Protein AF-A0A1G7YPT2-F1 (afdb_monomer_lite)

Foldseek 3Di:
DDDDDDDDDDDDDPVVVVVVVLVPPFDKKKWWKQFLVRDIDIAIASHCVCVVQDDAQDKDQLQVVLVSLLVRLVVSQVVVCVVPVDGDPRSVVRSVVSVVVSVVDDRRGMMHGHDMDD

pLDDT: mean 81.46, std 22.21, range [24.19, 98.56]

Sequence (118 aa):
MVALATIAAHGVGNTVVTSAIYRRRVPEVLFDVRWPDGSRQTFYSPSLIVEEHFHAGSVYPVAEFVDTSRTCMRIADQRVRQKYGFGCAQSVATMAGIEQAAARFAATDQVTLESFRR

Organism: Pseudonocardia oroxyli (NCBI:txid366584)

Structure (mmCIF, N/CA/C/O backbone):
data_AF-A0A1G7YPT2-F1
#
_entry.id   AF-A0A1G7YPT2-F1
#
loop_
_atom_site.group_PDB
_atom_site.id
_atom_site.type_symbol
_atom_site.label_atom_id
_atom_site.label_alt_id
_atom_site.label_comp_id
_atom_site.label_asym_id
_atom_site.label_entity_id
_atom_site.label_seq_id
_atom_site.pdbx_PDB_ins_code
_atom_site.Cartn_x
_atom_site.Cartn_y
_atom_site.Cartn_z
_atom_site.occupancy
_atom_site.B_iso_or_equiv
_atom_site.auth_seq_id
_atom_site.auth_comp_id
_atom_site.auth_asym_id
_atom_site.auth_atom_id
_atom_site.pdbx_PDB_model_num
ATOM 1 N N . MET A 1 1 ? 3.873 -32.577 -31.581 1.00 35.06 1 MET A N 1
ATOM 2 C CA . MET A 1 1 ? 2.840 -32.051 -30.665 1.00 35.06 1 MET A CA 1
ATOM 3 C C . MET A 1 1 ? 3.267 -32.355 -29.240 1.00 35.06 1 MET A C 1
ATOM 5 O O . MET A 1 1 ? 3.373 -33.518 -28.897 1.00 35.06 1 MET A O 1
ATOM 9 N N . VAL A 1 2 ? 3.563 -31.284 -28.496 1.00 29.31 2 VAL A N 1
ATOM 10 C CA . VAL A 1 2 ? 3.761 -31.173 -27.037 1.00 29.31 2 VAL A CA 1
ATOM 11 C C . VAL A 1 2 ? 4.793 -32.118 -26.401 1.00 29.31 2 VAL A C 1
ATOM 13 O O . VAL A 1 2 ? 4.461 -33.186 -25.901 1.00 29.31 2 VAL A O 1
ATOM 16 N N . ALA A 1 3 ? 6.049 -31.665 -26.345 1.00 24.19 3 ALA A N 1
ATOM 17 C CA . ALA A 1 3 ? 7.021 -32.183 -25.388 1.00 24.19 3 ALA A CA 1
ATOM 18 C C . ALA A 1 3 ? 6.919 -31.370 -24.088 1.00 24.19 3 ALA A C 1
ATOM 20 O O . ALA A 1 3 ? 7.221 -30.176 -24.064 1.00 24.19 3 ALA A O 1
ATOM 21 N N . LEU A 1 4 ? 6.472 -32.033 -23.022 1.00 29.36 4 LEU A N 1
ATOM 22 C CA . LEU A 1 4 ? 6.719 -31.633 -21.641 1.00 29.36 4 LEU A CA 1
ATOM 23 C C . LEU A 1 4 ? 8.233 -31.581 -21.402 1.00 29.36 4 LEU A C 1
ATOM 25 O O . LEU A 1 4 ? 8.920 -32.579 -21.610 1.00 29.36 4 LEU A O 1
ATOM 29 N N . ALA A 1 5 ? 8.735 -30.453 -20.906 1.00 27.72 5 ALA A N 1
ATOM 30 C CA . ALA A 1 5 ? 10.046 -30.376 -20.275 1.00 27.72 5 ALA A CA 1
ATOM 31 C C . ALA A 1 5 ? 9.867 -29.840 -18.852 1.00 27.72 5 ALA A C 1
ATOM 33 O O . ALA A 1 5 ? 9.822 -28.635 -18.610 1.00 27.72 5 ALA A O 1
ATOM 34 N N . THR A 1 6 ? 9.737 -30.774 -17.913 1.00 31.31 6 THR A N 1
ATOM 35 C CA . THR A 1 6 ? 10.004 -30.558 -16.493 1.00 31.31 6 THR A CA 1
ATOM 36 C C . THR A 1 6 ? 11.474 -30.174 -16.341 1.00 31.31 6 THR A C 1
ATOM 38 O O . THR A 1 6 ? 12.347 -30.989 -16.631 1.00 31.31 6 THR A O 1
ATOM 41 N N . ILE A 1 7 ? 11.759 -28.960 -15.867 1.00 36.78 7 ILE A N 1
ATOM 42 C CA . ILE A 1 7 ? 13.081 -28.605 -15.342 1.00 36.78 7 ILE A CA 1
ATOM 43 C C . ILE A 1 7 ? 12.926 -28.367 -13.845 1.00 36.78 7 ILE A C 1
ATOM 45 O O . ILE A 1 7 ? 12.252 -27.440 -13.398 1.00 36.78 7 ILE A O 1
ATOM 49 N N . ALA A 1 8 ? 13.530 -29.285 -13.097 1.00 29.89 8 ALA A N 1
ATOM 50 C CA . ALA A 1 8 ? 13.699 -29.239 -11.662 1.00 29.89 8 ALA A CA 1
ATOM 51 C C . ALA A 1 8 ? 14.564 -28.041 -11.242 1.00 29.89 8 ALA A C 1
ATOM 53 O O . ALA A 1 8 ? 15.460 -27.596 -11.960 1.00 29.89 8 ALA A O 1
ATOM 54 N N . ALA A 1 9 ? 14.269 -27.541 -10.047 1.00 44.44 9 ALA A N 1
ATOM 55 C CA . ALA A 1 9 ? 14.929 -26.424 -9.402 1.00 44.44 9 ALA A CA 1
ATOM 56 C C . ALA A 1 9 ? 16.448 -26.622 -9.255 1.00 44.44 9 ALA A C 1
ATOM 58 O O . ALA A 1 9 ? 16.896 -27.576 -8.624 1.00 44.44 9 ALA A O 1
ATOM 59 N N . HIS A 1 10 ? 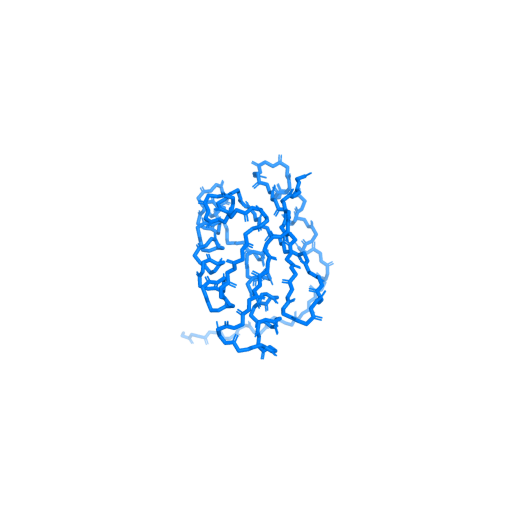17.223 -25.644 -9.729 1.00 34.75 10 HIS A N 1
ATOM 60 C CA . HIS A 1 10 ? 18.586 -25.394 -9.270 1.00 34.75 10 HIS A CA 1
ATOM 61 C C . HIS A 1 10 ? 18.840 -23.887 -9.137 1.00 34.75 10 HIS A C 1
ATOM 63 O O . HIS A 1 10 ? 18.739 -23.140 -10.104 1.00 34.75 10 HIS A O 1
ATOM 69 N N . GLY A 1 11 ? 19.240 -23.479 -7.929 1.00 35.31 11 GLY A N 1
ATOM 70 C CA . GLY A 1 11 ? 20.250 -22.437 -7.738 1.00 35.31 11 GLY A CA 1
ATOM 71 C C . GLY A 1 11 ? 19.766 -20.992 -7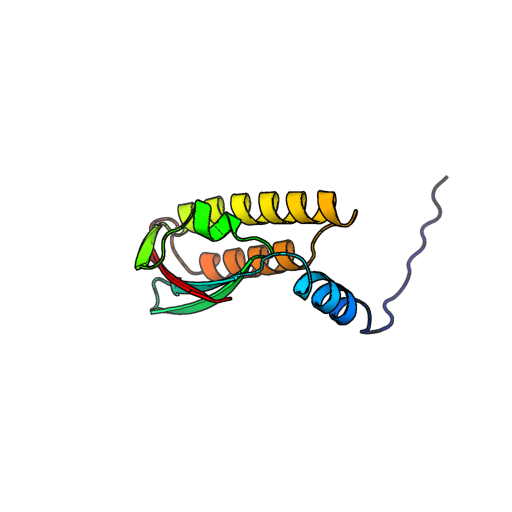.634 1.00 35.31 11 GLY A C 1
ATOM 72 O O . GLY A 1 11 ? 19.728 -20.250 -8.608 1.00 35.31 11 GLY A O 1
ATOM 73 N N . VAL A 1 12 ? 19.509 -20.577 -6.394 1.00 45.84 12 VAL A N 1
ATOM 74 C CA . VAL A 1 12 ? 19.743 -19.235 -5.831 1.00 45.84 12 VAL A CA 1
ATOM 75 C C . VAL A 1 12 ? 20.793 -18.438 -6.633 1.00 45.84 12 VAL A C 1
ATOM 77 O O . VAL A 1 12 ? 21.990 -18.658 -6.487 1.00 45.84 12 VAL A O 1
ATOM 80 N N . GLY A 1 13 ? 20.361 -17.516 -7.496 1.00 38.22 13 GLY A N 1
ATOM 81 C CA . GLY A 1 13 ? 21.289 -16.715 -8.310 1.00 38.22 13 GLY A CA 1
ATOM 82 C C . GLY A 1 13 ? 20.640 -15.595 -9.121 1.00 38.22 13 GLY A C 1
ATOM 83 O O . GLY A 1 13 ? 21.248 -14.546 -9.309 1.00 38.22 13 GLY A O 1
ATOM 84 N N . ASN A 1 14 ? 19.376 -15.754 -9.528 1.00 39.81 14 ASN A N 1
ATOM 85 C CA . ASN A 1 14 ? 18.718 -14.767 -10.393 1.00 39.81 14 ASN A CA 1
ATOM 86 C C . ASN A 1 14 ? 17.992 -13.637 -9.640 1.00 39.81 14 ASN A C 1
ATOM 88 O O . ASN A 1 14 ? 17.860 -12.535 -10.164 1.00 39.81 14 ASN A O 1
ATOM 92 N N . THR A 1 15 ? 17.567 -13.859 -8.393 1.00 45.88 15 THR A N 1
ATOM 93 C CA . THR A 1 15 ? 16.816 -12.849 -7.621 1.00 45.88 15 THR A CA 1
ATOM 94 C C . THR A 1 15 ? 17.677 -11.638 -7.246 1.00 45.88 15 THR A C 1
ATOM 96 O O . THR A 1 15 ? 17.196 -10.505 -7.224 1.00 45.88 15 THR A O 1
ATOM 99 N N . VAL A 1 16 ? 18.973 -11.853 -6.997 1.00 43.00 16 VAL A N 1
ATOM 100 C CA . VAL A 1 16 ? 19.882 -10.795 -6.524 1.00 43.00 16 VAL A CA 1
ATOM 101 C C . VAL A 1 16 ? 20.316 -9.872 -7.670 1.00 43.00 16 VAL A C 1
ATOM 103 O O . VAL A 1 16 ? 20.392 -8.656 -7.489 1.00 43.00 16 VAL A O 1
ATOM 106 N N . VAL A 1 17 ? 20.529 -10.416 -8.874 1.00 44.19 17 VAL A N 1
ATOM 107 C CA . VAL A 1 17 ? 20.996 -9.637 -10.035 1.00 44.19 17 VAL A CA 1
ATOM 108 C C . VAL A 1 17 ? 19.885 -8.737 -10.588 1.00 44.19 17 VAL A C 1
ATOM 110 O O . VAL A 1 17 ? 20.131 -7.561 -10.857 1.00 44.19 17 VAL A O 1
ATOM 113 N N . THR A 1 18 ? 18.642 -9.227 -10.675 1.00 48.72 18 THR A N 1
ATOM 114 C CA . THR A 1 18 ? 17.501 -8.408 -11.121 1.00 48.72 18 THR A CA 1
ATOM 115 C C . THR A 1 18 ? 17.250 -7.230 -10.177 1.00 48.72 18 THR A C 1
ATOM 117 O O . THR A 1 18 ? 17.079 -6.107 -10.646 1.00 48.72 18 THR A O 1
ATOM 120 N N . SER A 1 19 ? 17.311 -7.448 -8.857 1.00 53.78 19 SER A N 1
ATOM 121 C CA . SER A 1 19 ? 17.105 -6.385 -7.863 1.00 53.78 19 SER A CA 1
ATOM 122 C C . SER A 1 19 ? 18.173 -5.286 -7.927 1.00 53.78 19 SER A C 1
ATOM 124 O O . SER A 1 19 ? 17.848 -4.116 -7.747 1.00 53.78 19 SER A O 1
ATOM 126 N N . ALA A 1 20 ? 19.439 -5.627 -8.198 1.00 51.38 20 ALA A N 1
ATOM 127 C CA . ALA A 1 20 ? 20.543 -4.662 -8.212 1.00 51.38 20 ALA A CA 1
ATOM 128 C C . ALA A 1 20 ? 20.581 -3.782 -9.478 1.00 51.38 20 ALA A C 1
ATOM 130 O O . ALA A 1 20 ? 20.925 -2.601 -9.399 1.00 51.38 20 ALA A O 1
ATOM 131 N N . ILE A 1 21 ? 20.206 -4.326 -10.643 1.00 53.88 21 ILE A N 1
ATOM 132 C CA . ILE A 1 21 ? 20.129 -3.559 -11.902 1.00 53.88 21 ILE A CA 1
ATOM 133 C C . ILE A 1 21 ? 18.910 -2.627 -11.877 1.00 53.88 21 ILE A C 1
ATOM 135 O O . ILE A 1 21 ? 19.000 -1.480 -12.322 1.00 53.88 21 ILE A O 1
ATOM 139 N N . TYR A 1 22 ? 17.805 -3.100 -11.289 1.00 54.59 22 TYR A N 1
ATOM 140 C CA . TYR A 1 22 ? 16.595 -2.320 -11.055 1.00 54.59 22 TYR A CA 1
ATOM 141 C C . TYR A 1 22 ? 16.897 -1.056 -10.234 1.00 54.59 22 TYR A C 1
ATOM 143 O O . TYR A 1 22 ? 16.632 0.064 -10.664 1.00 54.59 22 TYR A O 1
ATOM 151 N N . ARG A 1 23 ? 17.616 -1.224 -9.122 1.00 57.09 23 ARG A N 1
ATOM 152 C CA . ARG A 1 23 ? 17.961 -0.162 -8.169 1.00 57.09 23 ARG A CA 1
ATOM 153 C C . ARG A 1 23 ? 18.711 1.046 -8.744 1.00 57.09 23 ARG A C 1
ATOM 155 O O . ARG A 1 23 ? 18.714 2.119 -8.155 1.00 57.09 23 ARG A O 1
ATOM 162 N N . ARG A 1 24 ? 19.403 0.887 -9.878 1.00 55.41 24 ARG A N 1
ATOM 163 C CA . ARG A 1 24 ? 20.384 1.878 -10.358 1.00 55.41 24 ARG A CA 1
ATOM 164 C C . ARG A 1 24 ? 19.839 2.891 -11.371 1.00 55.41 24 ARG A C 1
ATOM 166 O O . ARG A 1 24 ? 20.570 3.816 -11.717 1.00 55.41 24 ARG A O 1
ATOM 173 N N . ARG A 1 25 ? 18.618 2.717 -11.904 1.00 63.03 25 ARG A N 1
ATOM 174 C CA . ARG A 1 25 ? 18.088 3.573 -12.997 1.00 63.03 25 ARG A CA 1
ATOM 175 C C . ARG A 1 25 ? 16.575 3.830 -12.987 1.00 63.03 25 ARG A C 1
ATOM 177 O O . ARG A 1 25 ? 16.097 4.544 -13.872 1.00 63.03 25 ARG A O 1
ATOM 184 N N . VAL A 1 26 ? 15.802 3.263 -12.067 1.00 66.00 26 VAL A N 1
ATOM 185 C CA . VAL A 1 26 ? 14.358 3.535 -11.922 1.00 66.00 26 VAL A CA 1
ATOM 186 C C . VAL A 1 26 ? 14.105 4.141 -10.553 1.00 66.00 26 VAL A C 1
ATOM 188 O O . VAL A 1 26 ? 14.727 3.701 -9.591 1.00 66.00 26 VAL A O 1
ATOM 191 N N . PRO A 1 27 ? 13.260 5.180 -10.469 1.00 80.31 27 PRO A N 1
ATOM 192 C CA . PRO A 1 27 ? 12.983 5.803 -9.195 1.00 80.31 27 PRO A CA 1
ATOM 193 C C . PRO A 1 27 ? 12.169 4.818 -8.357 1.00 80.31 27 PRO A C 1
ATOM 195 O O . PRO A 1 27 ? 11.076 4.410 -8.749 1.00 80.31 27 PRO A O 1
ATOM 198 N N . GLU A 1 28 ? 12.744 4.405 -7.240 1.00 86.62 28 GLU A N 1
ATOM 199 C CA . GLU A 1 28 ? 12.130 3.496 -6.285 1.00 86.62 28 GLU A CA 1
ATOM 200 C C . GLU A 1 28 ? 11.714 4.254 -5.031 1.00 86.62 28 GLU A C 1
ATOM 202 O O . GLU A 1 28 ? 12.259 5.314 -4.717 1.00 86.62 28 GLU A O 1
ATOM 207 N N . VAL A 1 29 ? 10.725 3.715 -4.331 1.00 91.81 29 VAL A N 1
ATOM 208 C CA . VAL A 1 29 ? 10.272 4.270 -3.061 1.00 91.81 29 VAL A CA 1
ATOM 209 C C . VAL A 1 29 ? 9.795 3.148 -2.152 1.00 91.81 29 VAL A C 1
ATOM 211 O O . VAL A 1 29 ? 9.120 2.212 -2.579 1.00 91.81 29 VAL A O 1
ATOM 214 N N . LEU A 1 30 ? 10.163 3.246 -0.883 1.00 94.38 30 LEU A N 1
ATOM 215 C CA . LEU A 1 30 ? 9.581 2.484 0.207 1.00 94.38 30 LEU A CA 1
ATOM 216 C C . LEU A 1 30 ? 8.463 3.318 0.827 1.00 94.38 30 LEU A C 1
ATOM 218 O O . LEU A 1 30 ? 8.652 4.508 1.066 1.00 94.38 30 LEU A O 1
ATOM 222 N N . PHE A 1 31 ? 7.322 2.712 1.117 1.00 95.19 31 PHE A N 1
ATOM 223 C CA . PHE A 1 31 ? 6.237 3.382 1.827 1.00 95.19 31 PHE A CA 1
ATOM 224 C C . PHE A 1 31 ? 5.874 2.610 3.087 1.00 95.19 31 PHE A C 1
ATOM 226 O O . PHE A 1 31 ? 5.750 1.383 3.071 1.00 95.19 31 PHE A O 1
ATOM 233 N N . ASP A 1 32 ? 5.753 3.350 4.183 1.00 97.50 32 ASP A N 1
ATOM 234 C CA . ASP A 1 32 ? 5.441 2.815 5.499 1.00 97.50 32 ASP A CA 1
ATOM 235 C C . ASP A 1 32 ? 3.951 2.957 5.761 1.00 97.50 32 ASP A C 1
ATOM 237 O O . ASP A 1 32 ? 3.375 4.027 5.559 1.00 97.50 32 ASP A O 1
ATOM 241 N N . VAL A 1 33 ? 3.336 1.880 6.233 1.00 97.44 33 VAL A N 1
ATOM 242 C CA . VAL A 1 33 ? 1.931 1.866 6.621 1.00 97.44 33 VAL A CA 1
ATOM 243 C C . VAL A 1 33 ? 1.772 1.391 8.050 1.00 97.44 33 VAL A C 1
ATOM 245 O O . VAL A 1 33 ? 2.528 0.544 8.534 1.00 97.44 33 VAL A O 1
ATOM 248 N N . ARG A 1 34 ? 0.743 1.913 8.709 1.00 98.31 34 ARG A N 1
ATOM 249 C CA . ARG A 1 34 ? 0.257 1.432 9.995 1.00 98.31 34 ARG A CA 1
ATOM 250 C C . ARG A 1 34 ? -1.139 0.859 9.816 1.00 98.31 34 ARG A C 1
ATOM 252 O O . ARG A 1 34 ? -2.060 1.561 9.400 1.00 98.31 34 ARG A O 1
ATOM 259 N N . TRP A 1 35 ? -1.259 -0.421 10.123 1.00 98.12 35 TRP A N 1
ATOM 260 C CA . TRP A 1 35 ? -2.489 -1.196 10.049 1.00 98.12 35 TRP A CA 1
ATOM 261 C C . TRP A 1 35 ? -3.434 -0.890 11.227 1.00 98.12 35 TRP A C 1
ATOM 263 O O . TRP A 1 35 ? -2.998 -0.297 12.220 1.00 98.12 35 TRP A O 1
ATOM 273 N N . PRO A 1 36 ? -4.711 -1.318 11.155 1.00 97.31 36 PRO A N 1
ATOM 274 C CA . PRO A 1 36 ? -5.703 -1.089 12.212 1.00 97.31 36 PRO A CA 1
ATOM 275 C C . PRO A 1 36 ? -5.300 -1.614 13.599 1.00 97.31 36 PRO A C 1
ATOM 277 O O . PRO A 1 36 ? -5.632 -1.007 14.612 1.00 97.31 36 PRO A O 1
ATOM 280 N N . ASP A 1 37 ? -4.539 -2.711 13.655 1.00 96.31 37 ASP A N 1
ATOM 281 C CA . ASP A 1 37 ? -3.991 -3.290 14.894 1.00 96.31 37 ASP A CA 1
ATOM 282 C C . ASP A 1 37 ? -2.777 -2.521 15.454 1.00 96.31 37 ASP A C 1
ATOM 284 O O . ASP A 1 37 ? -2.191 -2.918 16.459 1.00 96.31 37 ASP A O 1
ATOM 288 N N . GLY A 1 38 ? -2.362 -1.436 14.795 1.00 96.50 38 GLY A N 1
ATOM 289 C CA . GLY A 1 38 ? -1.165 -0.671 15.129 1.00 96.50 38 GLY A CA 1
ATOM 290 C C . GLY A 1 38 ? 0.137 -1.282 14.606 1.00 96.50 38 GLY A C 1
ATOM 291 O O . GLY A 1 38 ? 1.190 -0.657 14.762 1.00 96.50 38 GLY A O 1
ATOM 292 N N . SER A 1 39 ? 0.096 -2.456 13.962 1.00 96.81 39 SER A N 1
ATOM 293 C CA . SER A 1 39 ? 1.280 -3.044 13.337 1.00 96.81 39 SER A CA 1
ATOM 294 C C . SER A 1 39 ? 1.773 -2.162 12.192 1.00 96.81 39 SER A C 1
ATOM 296 O O . SER A 1 39 ? 0.988 -1.595 11.431 1.00 96.81 39 SER A O 1
ATOM 298 N N . ARG A 1 40 ? 3.096 -2.030 12.076 1.00 97.38 40 ARG A N 1
ATOM 299 C CA . ARG A 1 40 ? 3.741 -1.269 11.004 1.00 97.38 40 ARG A CA 1
ATOM 300 C C . ARG A 1 40 ? 4.359 -2.199 9.985 1.00 97.38 40 ARG A C 1
ATOM 302 O O . ARG A 1 40 ? 4.954 -3.213 10.349 1.00 97.38 40 ARG A O 1
ATOM 309 N N . GLN A 1 41 ? 4.261 -1.821 8.720 1.00 97.06 41 GLN A N 1
ATOM 310 C CA . GLN A 1 41 ? 4.856 -2.574 7.630 1.00 97.06 41 GLN A CA 1
ATOM 311 C C . GLN A 1 41 ? 5.378 -1.629 6.555 1.00 97.06 41 GLN A C 1
ATOM 313 O O . GLN A 1 41 ? 4.808 -0.568 6.316 1.00 97.06 41 GLN A O 1
ATOM 318 N N . THR A 1 42 ? 6.468 -2.029 5.912 1.00 96.19 42 THR A N 1
ATOM 319 C CA . THR A 1 42 ? 7.068 -1.285 4.807 1.00 96.19 42 THR A CA 1
ATOM 320 C C . THR A 1 42 ? 6.882 -2.073 3.524 1.00 96.19 42 THR A C 1
ATOM 322 O O . THR A 1 42 ? 7.174 -3.269 3.476 1.00 96.19 42 THR A O 1
ATOM 325 N N . PHE A 1 43 ? 6.444 -1.386 2.478 1.00 95.38 43 PHE A N 1
ATOM 326 C CA . PHE A 1 43 ? 6.271 -1.949 1.148 1.00 95.38 43 PHE A CA 1
ATOM 327 C C . PHE A 1 43 ? 7.167 -1.244 0.138 1.00 95.38 43 PHE A C 1
ATOM 329 O O . PHE A 1 43 ? 7.528 -0.080 0.302 1.00 95.38 43 PHE A O 1
ATOM 336 N N . TYR A 1 44 ? 7.533 -1.973 -0.912 1.00 92.38 44 TYR A N 1
ATOM 337 C CA . TYR A 1 44 ? 8.413 -1.488 -1.965 1.00 92.38 44 TYR A CA 1
ATOM 338 C C . TYR A 1 44 ? 7.623 -1.148 -3.223 1.00 92.38 44 TYR A C 1
ATOM 340 O O . TYR A 1 44 ? 6.870 -1.978 -3.730 1.00 92.38 44 TYR A O 1
ATOM 348 N N . SER A 1 45 ? 7.842 0.040 -3.775 1.00 89.62 45 SER A N 1
ATOM 349 C CA . SER A 1 45 ? 7.357 0.405 -5.096 1.00 89.62 45 SER A CA 1
ATOM 350 C C . SER A 1 45 ? 8.526 0.628 -6.059 1.00 89.62 45 SER A C 1
ATOM 352 O O . SER A 1 45 ? 9.353 1.518 -5.841 1.00 89.62 45 SER A O 1
ATOM 354 N N . PRO A 1 46 ? 8.548 -0.091 -7.192 1.00 86.44 46 PRO A N 1
ATOM 355 C CA . PRO A 1 46 ? 9.502 0.131 -8.269 1.00 86.44 46 PRO A CA 1
ATOM 356 C C . PRO A 1 46 ? 9.303 1.456 -9.047 1.00 86.44 46 PRO A C 1
ATOM 358 O O . PRO A 1 46 ? 9.930 1.662 -10.087 1.00 86.44 46 PRO A O 1
ATOM 361 N N . SER A 1 47 ? 8.388 2.328 -8.613 1.00 87.00 47 SER A N 1
ATOM 362 C CA . SER A 1 47 ? 8.041 3.601 -9.253 1.00 87.00 47 SER A CA 1
ATOM 363 C C . SER A 1 47 ? 7.497 4.602 -8.227 1.00 87.00 47 SER A C 1
ATOM 365 O O . SER A 1 47 ? 6.867 4.200 -7.252 1.00 87.00 47 SER A O 1
ATOM 367 N N . LEU A 1 48 ? 7.617 5.905 -8.492 1.00 90.44 48 LEU A N 1
ATOM 368 C CA . LEU A 1 48 ? 6.996 6.955 -7.664 1.00 90.44 48 LEU A CA 1
ATOM 369 C C . LEU A 1 48 ? 5.478 7.087 -7.859 1.00 90.44 48 LEU A C 1
ATOM 371 O O . LEU A 1 48 ? 4.868 7.933 -7.225 1.00 90.44 48 LEU A O 1
ATOM 375 N N . ILE A 1 49 ? 4.852 6.242 -8.689 1.00 93.12 49 ILE A N 1
ATOM 376 C CA . ILE A 1 49 ? 3.396 6.262 -8.918 1.00 93.12 49 ILE A CA 1
ATOM 377 C C . ILE A 1 49 ? 2.591 6.177 -7.612 1.00 93.12 49 ILE A C 1
ATOM 379 O O . ILE A 1 49 ? 1.524 6.763 -7.507 1.00 93.12 49 ILE A O 1
ATOM 383 N N . VAL A 1 50 ? 3.115 5.501 -6.585 1.00 92.81 50 VAL A N 1
ATOM 384 C CA . VAL A 1 50 ? 2.460 5.433 -5.270 1.00 92.81 50 VAL A CA 1
ATOM 385 C C . VAL A 1 50 ? 2.350 6.798 -4.587 1.00 92.81 50 VAL A C 1
ATOM 387 O O . VAL A 1 50 ? 1.383 7.016 -3.870 1.00 92.81 50 VAL A O 1
ATOM 390 N N . GLU A 1 51 ? 3.277 7.725 -4.838 1.00 93.81 51 GLU A N 1
ATOM 391 C CA . GLU A 1 51 ? 3.212 9.103 -4.330 1.00 93.81 51 GLU A CA 1
ATOM 392 C C . GLU A 1 51 ? 2.236 9.979 -5.139 1.00 93.81 51 GLU A C 1
ATOM 394 O O . GLU A 1 51 ? 1.817 11.031 -4.669 1.00 93.81 51 GLU A O 1
ATOM 399 N N . GLU A 1 52 ? 1.859 9.557 -6.354 1.00 94.06 52 GLU A N 1
ATOM 400 C CA . GLU A 1 52 ? 0.830 10.228 -7.165 1.00 94.06 52 GLU A CA 1
ATOM 401 C C . GLU A 1 52 ? -0.591 9.835 -6.711 1.00 94.06 52 GLU A C 1
ATOM 403 O O . GLU A 1 52 ? -1.534 10.599 -6.899 1.00 94.06 52 GLU A O 1
ATOM 408 N N . HIS A 1 53 ? -0.746 8.642 -6.123 1.00 95.12 53 HIS A N 1
ATOM 409 C CA . HIS A 1 53 ? -2.037 8.089 -5.694 1.00 95.12 53 HIS A CA 1
ATOM 4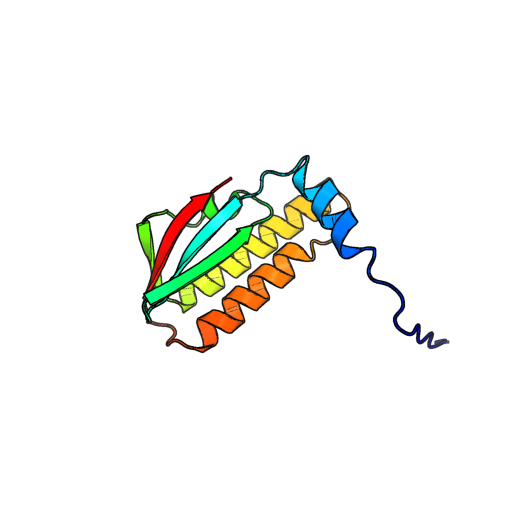10 C C . HIS A 1 53 ? -2.285 8.163 -4.185 1.00 95.12 53 HIS A C 1
ATOM 412 O O . HIS A 1 53 ? -3.437 8.140 -3.758 1.00 95.12 53 HIS A O 1
ATOM 418 N N . PHE A 1 54 ? -1.229 8.227 -3.376 1.00 96.62 54 PHE A N 1
ATOM 419 C CA . PHE A 1 54 ? -1.346 8.294 -1.928 1.00 96.62 54 PHE A CA 1
ATOM 420 C C . PHE A 1 54 ? -0.604 9.490 -1.343 1.00 96.62 54 PHE A C 1
ATOM 422 O O . PHE A 1 54 ? 0.385 9.977 -1.887 1.00 96.62 54 PHE A O 1
ATOM 429 N N . HIS A 1 55 ? -1.041 9.891 -0.152 1.00 96.00 55 HIS A N 1
ATOM 430 C CA . HIS A 1 55 ? -0.439 10.970 0.612 1.00 96.00 55 HIS A CA 1
ATOM 431 C C . HIS A 1 55 ? 0.057 10.462 1.967 1.00 96.00 55 HIS A C 1
ATOM 433 O O . HIS A 1 55 ? -0.655 9.763 2.689 1.00 96.00 55 HIS A O 1
ATOM 439 N N . ALA A 1 56 ? 1.281 10.842 2.334 1.00 95.19 56 ALA A N 1
ATOM 440 C CA . ALA A 1 56 ? 1.812 10.557 3.662 1.00 95.19 56 ALA A CA 1
ATOM 441 C C . ALA A 1 56 ? 0.985 11.270 4.743 1.00 95.19 56 ALA A C 1
ATOM 443 O O . ALA A 1 56 ? 0.535 12.401 4.560 1.00 95.19 56 ALA A O 1
ATOM 444 N N . GLY A 1 57 ? 0.768 10.585 5.861 1.00 95.25 57 GLY A N 1
ATOM 445 C CA . GLY A 1 57 ? -0.117 10.994 6.947 1.00 95.25 57 GLY A CA 1
ATOM 446 C C . GLY A 1 57 ? -1.608 10.749 6.692 1.00 95.25 57 GLY A C 1
ATOM 447 O O . GLY A 1 57 ? -2.405 10.992 7.595 1.00 95.25 57 GLY A O 1
ATOM 448 N N . SER A 1 58 ? -2.005 10.278 5.504 1.00 96.75 58 SER A N 1
ATOM 449 C CA . SER A 1 58 ? -3.418 10.045 5.182 1.00 96.75 58 SER A CA 1
ATOM 450 C C . SER A 1 58 ? -3.897 8.658 5.595 1.00 96.75 58 SER A C 1
ATOM 452 O O . SER A 1 58 ? -3.118 7.709 5.721 1.00 96.75 58 SER A O 1
ATOM 454 N N . VAL A 1 59 ? -5.207 8.558 5.806 1.00 97.88 59 VAL A N 1
ATOM 455 C CA . VAL A 1 59 ? -5.897 7.344 6.236 1.00 97.88 59 VAL A CA 1
ATOM 456 C C . VAL A 1 59 ? -6.832 6.890 5.127 1.00 97.88 59 VAL A C 1
ATOM 458 O O . VAL A 1 59 ? -7.585 7.697 4.588 1.00 97.88 59 VAL A O 1
ATOM 461 N N . TYR A 1 60 ? -6.797 5.598 4.823 1.00 97.88 60 TYR A N 1
ATOM 462 C CA . TYR A 1 60 ? -7.592 4.976 3.773 1.00 97.88 60 TYR A CA 1
ATOM 463 C C . TYR A 1 60 ? -8.342 3.765 4.336 1.00 97.88 60 TYR A C 1
ATOM 465 O O . TYR A 1 60 ? -7.806 3.072 5.209 1.00 97.88 60 TYR A O 1
ATOM 473 N N . PRO A 1 61 ? -9.554 3.462 3.845 1.00 98.38 61 PRO A N 1
ATOM 474 C CA . PRO A 1 61 ? -10.154 2.148 4.027 1.00 98.38 61 PRO A CA 1
ATOM 475 C C . PRO A 1 61 ? -9.218 1.055 3.499 1.00 98.38 61 PRO A C 1
ATOM 477 O O . PRO A 1 61 ? -8.596 1.225 2.447 1.00 98.38 61 PRO A O 1
ATOM 480 N N . VAL A 1 62 ? -9.142 -0.086 4.185 1.00 98.38 62 VAL A N 1
ATOM 481 C CA . VAL A 1 62 ? -8.294 -1.217 3.773 1.00 98.38 62 VAL A CA 1
ATOM 482 C C . VAL A 1 62 ? -8.594 -1.641 2.333 1.00 98.38 62 VAL A C 1
ATOM 484 O O . VAL A 1 62 ? -7.660 -1.867 1.566 1.00 98.38 62 VAL A O 1
ATOM 487 N N . ALA A 1 63 ? -9.868 -1.698 1.929 1.00 98.06 63 ALA A N 1
ATOM 488 C CA . ALA A 1 63 ? -10.228 -2.055 0.555 1.00 98.06 63 ALA A CA 1
ATOM 489 C C . ALA A 1 63 ? -9.704 -1.044 -0.479 1.00 98.06 63 ALA A C 1
ATOM 491 O O . ALA A 1 63 ? -9.078 -1.438 -1.462 1.00 98.06 63 ALA A O 1
ATOM 492 N N . GLU A 1 64 ? -9.889 0.254 -0.228 1.00 98.19 64 GLU A N 1
ATOM 493 C CA . GLU A 1 64 ? -9.408 1.317 -1.119 1.00 98.19 64 GLU A CA 1
ATOM 494 C C . GLU A 1 64 ? -7.881 1.307 -1.227 1.00 98.19 64 GLU A C 1
ATOM 496 O O . GLU A 1 64 ? -7.328 1.447 -2.321 1.00 98.19 64 GLU A O 1
ATOM 501 N N . PHE A 1 65 ? -7.194 1.091 -0.104 1.00 98.12 65 PHE A N 1
ATOM 502 C CA . PHE A 1 65 ? -5.746 0.954 -0.080 1.00 98.12 65 PHE A CA 1
ATOM 503 C C . PHE A 1 65 ? -5.283 -0.217 -0.955 1.00 98.12 65 PHE A C 1
ATOM 505 O O . PHE A 1 65 ? -4.422 -0.026 -1.812 1.00 98.12 65 PHE A O 1
ATOM 512 N N . VAL A 1 66 ? -5.886 -1.401 -0.807 1.00 98.19 66 VAL A N 1
ATOM 513 C CA . VAL A 1 66 ? -5.538 -2.587 -1.608 1.00 98.19 66 VAL A CA 1
ATOM 514 C C . VAL A 1 66 ? -5.778 -2.348 -3.104 1.00 98.19 66 VAL A C 1
ATOM 516 O O . VAL A 1 66 ? -4.898 -2.643 -3.920 1.00 98.19 66 VAL A O 1
ATOM 519 N N . ASP A 1 67 ? -6.925 -1.784 -3.484 1.00 98.19 67 ASP A N 1
ATOM 520 C CA . ASP A 1 67 ? -7.273 -1.530 -4.889 1.00 98.19 67 ASP A CA 1
ATOM 521 C C . ASP A 1 67 ? -6.380 -0.460 -5.531 1.00 98.19 67 ASP A C 1
ATOM 523 O O . ASP A 1 67 ? -5.916 -0.601 -6.674 1.00 98.19 67 ASP A O 1
ATOM 527 N N . THR A 1 68 ? -6.061 0.587 -4.773 1.00 97.62 68 THR A N 1
ATOM 528 C CA . THR A 1 68 ? -5.149 1.643 -5.215 1.00 97.62 68 THR A CA 1
ATOM 529 C C . THR A 1 68 ? -3.725 1.105 -5.343 1.00 97.62 68 THR A C 1
ATOM 531 O O . THR A 1 68 ? -3.081 1.310 -6.374 1.00 97.62 68 THR A O 1
ATOM 534 N N . SER A 1 69 ? -3.244 0.315 -4.375 1.00 97.31 69 SER A N 1
ATOM 535 C CA . SER A 1 69 ? -1.948 -0.368 -4.467 1.00 97.31 69 SER A CA 1
ATOM 536 C C . SER A 1 69 ? -1.872 -1.294 -5.682 1.00 97.31 69 SER A C 1
ATOM 538 O O . SER A 1 69 ? -0.867 -1.269 -6.397 1.00 97.31 69 SER A O 1
ATOM 540 N N . ARG A 1 70 ? -2.941 -2.044 -5.987 1.00 97.19 70 ARG A N 1
ATOM 541 C CA . ARG A 1 70 ? -3.031 -2.900 -7.186 1.00 97.19 70 ARG A CA 1
ATOM 542 C C . ARG A 1 70 ? -2.843 -2.090 -8.463 1.00 97.19 70 ARG A C 1
ATOM 544 O O . ARG A 1 70 ? -2.084 -2.487 -9.352 1.00 97.19 70 ARG A O 1
ATOM 551 N N . THR A 1 71 ? -3.498 -0.936 -8.542 1.00 96.44 71 THR A N 1
ATOM 552 C CA . THR A 1 71 ? -3.366 -0.011 -9.672 1.00 96.44 71 THR A CA 1
ATOM 553 C C . THR A 1 71 ? -1.939 0.517 -9.795 1.00 96.44 71 THR A C 1
ATOM 555 O O . THR A 1 71 ? -1.342 0.415 -10.871 1.00 96.44 71 THR A O 1
ATOM 558 N N . CYS A 1 72 ? -1.353 0.986 -8.693 1.00 94.38 72 CYS A N 1
ATOM 559 C CA . CYS A 1 72 ? 0.025 1.466 -8.641 1.00 94.38 72 CYS A CA 1
ATOM 560 C C . CYS A 1 72 ? 1.032 0.399 -9.086 1.00 94.38 72 CYS A C 1
ATOM 562 O O . CYS A 1 72 ? 1.888 0.676 -9.926 1.00 94.38 72 CYS A O 1
ATOM 564 N N . MET A 1 73 ? 0.925 -0.833 -8.579 1.00 93.94 73 MET A N 1
ATOM 565 C CA . MET A 1 73 ? 1.864 -1.909 -8.913 1.00 93.94 73 MET A CA 1
ATOM 566 C C . MET A 1 73 ? 1.750 -2.346 -10.373 1.00 93.94 73 MET A C 1
ATOM 568 O O . MET A 1 73 ? 2.773 -2.615 -11.002 1.00 93.94 73 MET A O 1
ATOM 572 N N . ARG A 1 74 ? 0.541 -2.330 -10.951 1.00 92.31 74 ARG A N 1
ATOM 573 C CA . ARG A 1 74 ? 0.337 -2.563 -12.388 1.00 92.31 74 ARG A CA 1
ATOM 574 C C . ARG A 1 74 ? 0.996 -1.475 -13.239 1.00 92.31 74 ARG A C 1
ATOM 576 O O . ARG A 1 74 ? 1.649 -1.794 -14.229 1.00 92.31 74 ARG A O 1
ATOM 583 N N . ILE A 1 75 ? 0.837 -0.201 -12.874 1.00 91.12 75 ILE A N 1
ATOM 584 C CA . ILE A 1 75 ? 1.466 0.917 -13.598 1.00 91.12 75 ILE A CA 1
ATOM 585 C C . ILE A 1 75 ? 2.992 0.852 -13.462 1.00 91.12 75 ILE A C 1
ATOM 587 O O . ILE A 1 75 ? 3.707 1.049 -14.446 1.00 91.12 75 ILE A O 1
ATOM 591 N N . ALA A 1 76 ? 3.499 0.542 -12.266 1.00 88.31 76 ALA A N 1
ATOM 592 C CA . ALA A 1 76 ? 4.925 0.369 -12.031 1.00 88.31 76 ALA A CA 1
ATOM 593 C C . ALA A 1 76 ? 5.493 -0.746 -12.924 1.00 88.31 76 ALA A C 1
ATOM 595 O O . ALA A 1 76 ? 6.432 -0.488 -13.672 1.00 88.31 76 ALA A O 1
ATOM 596 N N . ASP A 1 77 ? 4.874 -1.930 -12.943 1.00 86.38 77 ASP A N 1
ATOM 597 C CA . ASP A 1 77 ? 5.287 -3.044 -13.806 1.00 86.38 77 ASP A CA 1
ATOM 598 C C . ASP A 1 77 ? 5.284 -2.667 -15.299 1.00 86.38 77 ASP A C 1
ATOM 600 O O . ASP A 1 77 ? 6.244 -2.941 -16.021 1.00 86.38 77 ASP A O 1
ATOM 604 N N . GLN A 1 78 ? 4.258 -1.944 -15.761 1.00 88.00 78 GLN A N 1
ATOM 605 C CA . GLN A 1 78 ? 4.195 -1.445 -17.138 1.00 88.00 78 GLN A CA 1
ATOM 606 C C . GLN A 1 78 ? 5.372 -0.515 -17.473 1.00 88.00 78 GLN A C 1
ATOM 608 O O . GLN A 1 78 ? 6.014 -0.699 -18.511 1.00 88.00 78 GLN A O 1
ATOM 613 N N . ARG A 1 79 ? 5.701 0.439 -16.589 1.00 86.38 79 ARG A N 1
ATOM 614 C CA . ARG A 1 79 ? 6.844 1.361 -16.761 1.00 86.38 79 ARG A CA 1
ATOM 615 C C . ARG A 1 79 ? 8.174 0.593 -16.823 1.00 86.38 79 ARG A C 1
ATOM 617 O O . ARG A 1 79 ? 9.045 0.914 -17.632 1.00 86.38 79 ARG A O 1
ATOM 624 N N . VAL A 1 80 ? 8.320 -0.454 -16.012 1.00 81.00 80 VAL A N 1
ATOM 625 C CA . VAL A 1 80 ? 9.498 -1.339 -16.000 1.00 81.00 80 VAL A CA 1
ATOM 626 C C . VAL A 1 80 ? 9.630 -2.115 -17.290 1.00 81.00 80 VAL A C 1
ATOM 628 O O . VAL A 1 80 ? 10.694 -2.111 -17.911 1.00 81.00 80 VAL A O 1
ATOM 631 N N . ARG A 1 81 ? 8.543 -2.755 -17.713 1.00 82.19 81 ARG A N 1
ATOM 632 C CA . ARG A 1 81 ? 8.519 -3.570 -18.919 1.00 82.19 81 ARG A CA 1
ATOM 633 C C . ARG A 1 81 ? 8.806 -2.738 -20.162 1.00 82.19 81 ARG A C 1
ATOM 635 O O . ARG A 1 81 ? 9.548 -3.194 -21.024 1.00 82.19 81 ARG A O 1
ATOM 642 N N . GLN A 1 82 ? 8.287 -1.513 -20.233 1.00 82.81 82 GLN A N 1
ATOM 643 C CA . GLN A 1 82 ? 8.609 -0.573 -21.310 1.00 82.81 82 GLN A CA 1
ATOM 644 C C . GLN A 1 82 ? 10.095 -0.199 -21.337 1.00 82.81 82 GLN A C 1
ATOM 646 O O . GLN A 1 82 ? 10.670 -0.062 -22.413 1.00 82.81 82 GLN A O 1
ATOM 651 N N . LYS A 1 83 ? 10.729 -0.049 -20.167 1.00 77.94 83 LYS A N 1
ATOM 652 C CA . LYS A 1 83 ? 12.130 0.375 -20.066 1.00 77.94 83 LYS A CA 1
ATOM 653 C C . LYS A 1 83 ? 13.138 -0.762 -20.257 1.00 77.94 83 LYS A C 1
ATOM 655 O O . LYS A 1 83 ? 14.224 -0.514 -20.773 1.00 77.94 83 LYS A O 1
ATOM 660 N N . TYR A 1 84 ? 12.804 -1.978 -19.827 1.00 73.75 84 TYR A N 1
ATOM 661 C CA . TYR A 1 84 ? 13.762 -3.088 -19.743 1.00 73.75 84 TYR A CA 1
ATOM 662 C C . TYR A 1 84 ? 13.334 -4.360 -20.481 1.00 73.75 84 TYR A C 1
ATOM 664 O O . TYR A 1 84 ? 14.143 -5.270 -20.600 1.00 73.75 84 TYR A O 1
ATOM 672 N N . GLY A 1 85 ? 12.099 -4.447 -20.982 1.00 70.31 85 GLY A N 1
ATOM 673 C CA . GLY A 1 85 ? 11.618 -5.587 -21.773 1.00 70.31 85 GLY A CA 1
ATOM 674 C C . GLY A 1 85 ? 11.138 -6.804 -20.970 1.00 70.31 85 GLY A C 1
ATOM 675 O O . GLY A 1 85 ? 10.665 -7.765 -21.571 1.00 70.31 85 GLY A O 1
ATOM 676 N N . PHE A 1 86 ? 11.192 -6.769 -19.632 1.00 66.25 86 PHE A N 1
ATOM 677 C CA . PHE A 1 86 ? 10.803 -7.883 -18.752 1.00 66.25 86 PHE A CA 1
ATOM 678 C C . PHE A 1 86 ? 9.869 -7.414 -17.624 1.00 66.25 86 PHE A C 1
ATOM 680 O O . PHE A 1 86 ? 9.903 -6.245 -17.243 1.00 66.25 86 PHE A O 1
ATOM 687 N N . GLY A 1 87 ? 9.032 -8.321 -17.106 1.00 61.50 87 GLY A N 1
ATOM 688 C CA . GLY A 1 87 ? 8.132 -8.052 -15.974 1.00 61.50 87 GLY A CA 1
ATOM 689 C C . GLY A 1 87 ? 8.859 -8.006 -14.624 1.00 61.50 87 GLY A C 1
ATOM 690 O O . GLY A 1 87 ? 9.929 -8.595 -14.451 1.00 61.50 87 GLY A O 1
ATOM 691 N N . CYS A 1 88 ? 8.275 -7.299 -13.660 1.00 70.88 88 CYS A N 1
ATOM 692 C CA . CYS A 1 88 ? 8.860 -6.995 -12.364 1.00 70.88 88 CYS A CA 1
ATOM 693 C C . CYS A 1 88 ? 8.358 -7.953 -11.269 1.00 70.88 88 CYS A C 1
ATOM 695 O O . CYS A 1 88 ? 7.243 -7.825 -10.764 1.00 70.88 88 CYS A O 1
ATOM 697 N N . ALA A 1 89 ? 9.218 -8.877 -10.824 1.00 76.44 89 ALA A N 1
ATOM 698 C CA . ALA A 1 89 ? 8.920 -9.753 -9.683 1.00 76.44 89 ALA A CA 1
ATOM 699 C C . ALA A 1 89 ? 8.678 -8.977 -8.368 1.00 76.44 89 ALA A C 1
ATOM 701 O O . ALA A 1 89 ? 7.966 -9.459 -7.491 1.00 76.44 89 ALA A O 1
ATOM 702 N N . GLN A 1 90 ? 9.232 -7.765 -8.245 1.00 80.56 90 GLN A N 1
ATOM 703 C CA . GLN A 1 90 ? 9.065 -6.908 -7.067 1.00 80.56 90 GLN A CA 1
ATOM 704 C C . GLN A 1 90 ? 7.621 -6.408 -6.917 1.00 80.56 90 GLN A C 1
ATOM 706 O O . GLN A 1 90 ? 7.067 -6.495 -5.829 1.00 80.56 90 GLN A O 1
ATOM 711 N N . SER A 1 91 ? 6.972 -5.962 -8.000 1.00 86.81 91 SER A N 1
ATOM 712 C CA . SER A 1 91 ? 5.563 -5.532 -7.960 1.00 86.81 91 SER A CA 1
ATOM 713 C C . SER A 1 91 ? 4.628 -6.655 -7.510 1.00 86.81 91 SER A C 1
ATOM 715 O O . SER A 1 91 ? 3.696 -6.418 -6.742 1.00 86.81 91 SER A O 1
ATOM 717 N N . VAL A 1 92 ? 4.900 -7.886 -7.956 1.00 88.44 92 VAL A N 1
ATOM 718 C CA . VAL A 1 92 ? 4.143 -9.079 -7.553 1.00 88.44 92 VAL A CA 1
ATOM 719 C C . VAL A 1 92 ? 4.349 -9.377 -6.068 1.00 88.44 92 VAL A C 1
ATOM 721 O O . VAL A 1 92 ? 3.374 -9.576 -5.347 1.00 88.44 92 VAL A O 1
ATOM 724 N N . ALA A 1 93 ? 5.600 -9.364 -5.597 1.00 89.44 93 ALA A N 1
ATOM 725 C CA . ALA A 1 93 ? 5.919 -9.604 -4.191 1.00 89.44 93 ALA A CA 1
ATOM 726 C C . ALA A 1 93 ? 5.288 -8.549 -3.266 1.00 89.44 93 ALA A C 1
ATOM 728 O O . ALA A 1 93 ? 4.710 -8.903 -2.239 1.00 89.44 93 ALA A O 1
ATOM 729 N N . THR A 1 94 ? 5.337 -7.270 -3.654 1.00 93.12 94 THR A N 1
ATOM 730 C CA . THR A 1 94 ? 4.691 -6.185 -2.907 1.00 93.12 94 THR A CA 1
ATOM 731 C C . THR A 1 94 ? 3.185 -6.393 -2.811 1.00 93.12 94 THR A C 1
ATOM 733 O O . THR A 1 94 ? 2.645 -6.326 -1.708 1.00 93.12 94 THR A O 1
ATOM 736 N N . MET A 1 95 ? 2.503 -6.684 -3.927 1.00 96.50 95 MET A N 1
ATOM 737 C CA . MET A 1 95 ? 1.056 -6.927 -3.893 1.00 96.50 95 MET A CA 1
ATOM 738 C C . MET A 1 95 ? 0.688 -8.118 -3.014 1.00 96.50 95 MET A C 1
ATOM 740 O O . MET A 1 95 ? -0.224 -7.995 -2.203 1.00 96.50 95 MET A O 1
ATOM 744 N N . ALA A 1 96 ? 1.423 -9.229 -3.114 1.00 95.25 96 ALA A N 1
ATOM 745 C CA . ALA A 1 96 ? 1.177 -10.399 -2.276 1.00 95.25 96 ALA A CA 1
ATOM 746 C C . ALA A 1 96 ? 1.318 -10.071 -0.778 1.00 95.25 96 ALA A C 1
ATOM 748 O O . ALA A 1 96 ? 0.496 -10.498 0.030 1.00 95.25 96 ALA A O 1
ATOM 749 N N . GLY A 1 97 ? 2.323 -9.269 -0.405 1.00 96.19 97 GLY A N 1
ATOM 750 C CA . GLY A 1 97 ? 2.501 -8.811 0.974 1.00 96.19 97 GLY A CA 1
ATOM 751 C C . GLY A 1 97 ? 1.362 -7.911 1.464 1.00 96.19 97 GLY A C 1
ATOM 752 O O . GLY A 1 97 ? 0.917 -8.058 2.602 1.00 96.19 97 GLY A O 1
ATOM 753 N N . ILE A 1 98 ? 0.868 -7.010 0.610 1.00 97.38 98 ILE A N 1
ATOM 754 C CA . ILE A 1 98 ? -0.271 -6.132 0.922 1.00 97.38 98 ILE A CA 1
ATOM 755 C C . ILE A 1 98 ? -1.546 -6.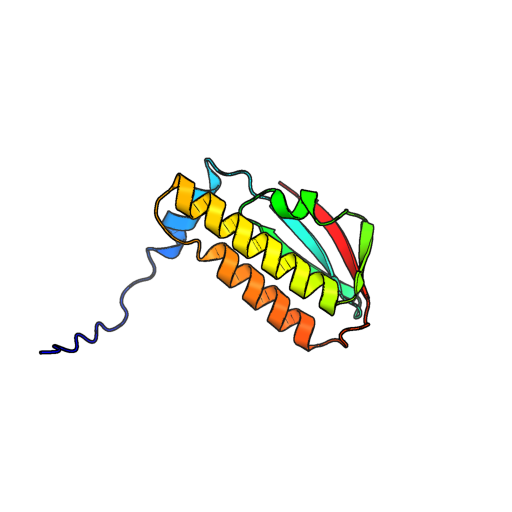956 1.118 1.00 97.38 98 ILE A C 1
ATOM 757 O O . ILE A 1 98 ? -2.231 -6.781 2.122 1.00 97.38 98 ILE A O 1
ATOM 761 N N . GLU A 1 99 ? -1.843 -7.880 0.202 1.00 97.69 99 GLU A N 1
ATOM 762 C CA . GLU A 1 99 ? -3.029 -8.742 0.274 1.00 97.69 99 GLU A CA 1
ATOM 763 C C . GLU A 1 99 ? -2.995 -9.645 1.515 1.00 97.69 99 GLU A C 1
ATOM 765 O O . GLU A 1 99 ? -3.988 -9.743 2.237 1.00 97.69 99 GLU A O 1
ATOM 770 N N . GLN A 1 100 ? -1.839 -10.246 1.815 1.00 97.69 100 GLN A N 1
ATOM 771 C CA . GLN A 1 100 ? -1.664 -11.077 3.005 1.00 97.69 100 GLN A CA 1
ATOM 772 C C . GLN A 1 100 ? -1.898 -10.283 4.295 1.00 97.69 100 GLN A C 1
ATOM 774 O O . GLN A 1 100 ? -2.542 -10.775 5.222 1.00 97.69 100 GLN A O 1
ATOM 779 N N . ALA A 1 101 ? -1.372 -9.061 4.373 1.00 96.50 101 ALA A N 1
ATOM 780 C CA . ALA A 1 101 ? -1.528 -8.227 5.553 1.00 96.50 101 ALA A CA 1
ATOM 781 C C . ALA A 1 101 ? -2.967 -7.711 5.707 1.00 96.50 101 ALA A C 1
ATOM 783 O O . ALA A 1 101 ? -3.488 -7.734 6.824 1.00 96.50 101 ALA A O 1
ATOM 784 N N . ALA A 1 102 ? -3.605 -7.314 4.601 1.00 97.19 102 ALA A N 1
ATOM 785 C CA . ALA A 1 102 ? -4.977 -6.814 4.555 1.00 97.19 102 ALA A CA 1
ATOM 786 C C . ALA A 1 102 ? -6.020 -7.879 4.925 1.00 97.19 102 ALA A C 1
ATOM 788 O O . ALA A 1 102 ? -7.034 -7.543 5.527 1.00 97.19 102 ALA A O 1
ATOM 789 N N . ALA A 1 103 ? -5.754 -9.162 4.647 1.00 97.62 103 ALA A N 1
ATOM 790 C CA . ALA A 1 103 ? -6.657 -10.275 4.965 1.00 97.62 103 ALA A CA 1
ATOM 791 C C . ALA A 1 103 ? -6.989 -10.423 6.466 1.00 97.62 103 ALA A C 1
ATOM 793 O O . ALA A 1 103 ? -7.898 -11.167 6.828 1.00 97.62 103 ALA A O 1
ATOM 794 N N . ARG A 1 104 ? -6.251 -9.733 7.344 1.00 97.50 104 ARG A N 1
ATOM 795 C CA . ARG A 1 104 ? -6.467 -9.718 8.798 1.00 97.50 104 ARG A CA 1
ATOM 796 C C . ARG A 1 104 ? -7.528 -8.708 9.251 1.00 97.50 104 ARG A C 1
ATOM 798 O O . ARG A 1 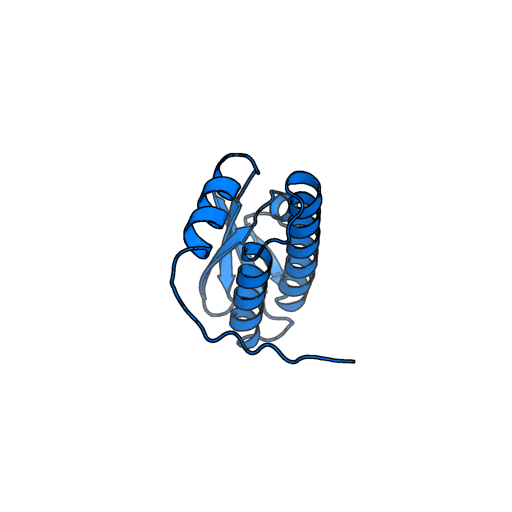104 ? -7.889 -8.722 10.423 1.00 97.50 104 ARG A O 1
ATOM 805 N N . PHE A 1 105 ? -7.987 -7.829 8.362 1.00 97.19 105 PHE A N 1
ATOM 806 C CA . PHE A 1 105 ? -8.809 -6.664 8.695 1.00 97.19 105 PHE A CA 1
ATOM 807 C C . PHE A 1 105 ? -10.095 -6.625 7.870 1.00 97.19 105 PHE A C 1
ATOM 809 O O . PHE A 1 105 ? -10.188 -7.227 6.798 1.00 97.19 105 PHE A O 1
ATOM 816 N N . ALA A 1 106 ? -11.095 -5.891 8.355 1.00 98.00 106 ALA A N 1
ATOM 817 C CA . ALA A 1 106 ? -12.291 -5.610 7.579 1.00 98.00 106 ALA A CA 1
ATOM 818 C C . ALA A 1 106 ? -11.989 -4.591 6.470 1.00 98.00 106 ALA A C 1
ATOM 820 O O . ALA A 1 106 ? -11.163 -3.695 6.622 1.00 98.00 106 ALA A O 1
ATOM 821 N N . ALA A 1 107 ? -12.725 -4.679 5.361 1.00 96.94 107 ALA A N 1
ATOM 822 C CA . ALA A 1 107 ? -12.598 -3.766 4.222 1.00 96.94 107 ALA A CA 1
ATOM 823 C C . ALA A 1 107 ? -12.756 -2.277 4.598 1.00 96.94 107 ALA A C 1
ATOM 825 O O . ALA A 1 107 ? -12.166 -1.409 3.954 1.00 96.94 107 ALA A O 1
ATOM 826 N N . THR A 1 108 ? -13.557 -2.000 5.629 1.00 97.81 108 THR A N 1
ATOM 827 C CA . THR A 1 108 ? -13.856 -0.660 6.149 1.00 97.81 108 THR A CA 1
ATOM 828 C C . THR A 1 108 ? -12.899 -0.200 7.246 1.00 97.81 108 THR A C 1
ATOM 830 O O . THR A 1 108 ? -12.993 0.954 7.665 1.00 97.81 108 THR A O 1
ATOM 833 N N . ASP A 1 109 ? -12.011 -1.073 7.732 1.00 97.94 109 ASP A N 1
ATOM 834 C CA . ASP A 1 109 ? -10.999 -0.673 8.707 1.00 97.94 109 ASP A CA 1
ATOM 835 C C . ASP A 1 109 ? -10.019 0.318 8.078 1.00 97.94 109 ASP A C 1
ATOM 837 O O . ASP A 1 109 ? -9.908 0.435 6.857 1.00 97.94 109 ASP A O 1
ATOM 841 N N . GLN A 1 110 ? -9.300 1.047 8.925 1.00 98.06 110 GLN A N 1
ATOM 842 C CA . GLN A 1 110 ? -8.463 2.161 8.504 1.00 98.06 110 GLN A CA 1
ATOM 843 C C . GLN A 1 110 ? -6.976 1.813 8.544 1.00 98.06 110 GLN A C 1
ATOM 845 O O . GLN A 1 110 ? -6.424 1.491 9.596 1.00 98.06 110 GLN A O 1
ATOM 850 N N . VAL A 1 111 ? -6.311 1.950 7.400 1.00 98.12 111 VAL A N 1
ATOM 851 C CA . VAL A 1 111 ? -4.853 1.898 7.276 1.00 98.12 111 VAL A CA 1
ATOM 852 C C . VAL A 1 111 ? -4.312 3.313 7.093 1.00 98.12 111 VAL A C 1
ATOM 854 O O . VAL A 1 111 ? -4.844 4.108 6.322 1.00 98.12 111 VAL A O 1
ATOM 857 N N . THR A 1 112 ? -3.257 3.654 7.827 1.00 98.56 112 THR A N 1
ATOM 858 C CA . THR A 1 112 ? -2.568 4.944 7.691 1.00 98.56 112 THR A CA 1
ATOM 859 C C . THR A 1 112 ? -1.330 4.765 6.828 1.00 98.56 112 THR A C 1
ATOM 861 O O . THR A 1 112 ? -0.492 3.925 7.153 1.00 98.56 112 THR A O 1
ATOM 864 N N . LEU A 1 113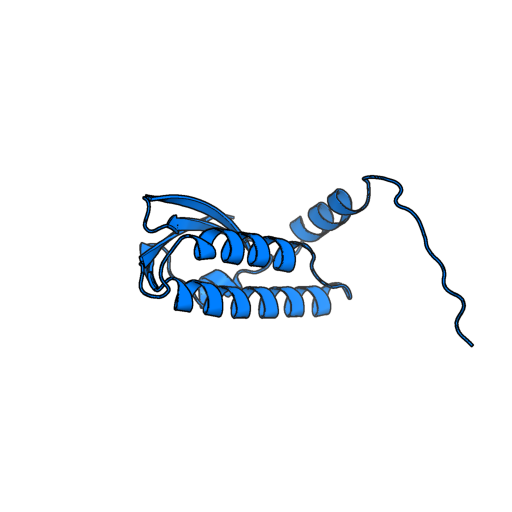 ? -1.167 5.572 5.780 1.00 98.00 113 LEU A N 1
ATOM 865 C CA . LEU A 1 113 ? 0.117 5.686 5.090 1.00 98.00 113 LEU A CA 1
ATOM 866 C C . LEU A 1 113 ? 0.980 6.689 5.857 1.00 98.00 113 LEU A C 1
ATOM 868 O O . LEU A 1 113 ? 0.686 7.877 5.866 1.00 98.00 113 LEU A O 1
ATOM 872 N N . GLU A 1 114 ? 2.021 6.224 6.545 1.00 97.19 114 GLU A N 1
ATOM 873 C CA . GLU A 1 114 ? 2.815 7.048 7.464 1.00 97.19 114 GLU A CA 1
ATOM 874 C C . GLU A 1 114 ? 3.877 7.878 6.733 1.00 97.19 114 GLU A C 1
ATOM 876 O O . GLU A 1 114 ? 3.987 9.078 6.982 1.00 97.19 114 GLU A O 1
ATOM 881 N N . SER A 1 115 ? 4.669 7.273 5.842 1.00 95.75 115 SER A N 1
ATOM 882 C CA . SER A 1 115 ? 5.765 7.990 5.177 1.00 95.75 115 SER A CA 1
ATOM 883 C C . SER A 1 115 ? 6.222 7.347 3.866 1.00 95.75 115 SER A C 1
ATOM 885 O O . SER A 1 115 ? 5.950 6.174 3.612 1.00 95.75 115 SER A O 1
ATOM 887 N N . PHE A 1 116 ? 6.953 8.121 3.059 1.00 95.06 116 PHE A N 1
ATOM 888 C CA . PHE A 1 116 ? 7.691 7.655 1.884 1.00 95.06 116 PHE A CA 1
ATOM 889 C C . PHE A 1 116 ? 9.196 7.829 2.116 1.00 95.06 116 PHE A C 1
ATOM 891 O O . PHE A 1 116 ? 9.633 8.860 2.631 1.00 95.06 116 PHE A O 1
ATOM 898 N N . ARG A 1 117 ? 10.000 6.835 1.726 1.00 92.19 117 ARG A N 1
ATOM 899 C CA . ARG A 1 117 ? 11.461 6.805 1.896 1.00 92.19 117 ARG A CA 1
ATOM 900 C C . ARG A 1 117 ? 12.138 6.367 0.599 1.00 92.19 117 ARG A C 1
ATOM 902 O O . ARG A 1 117 ? 11.654 5.455 -0.066 1.00 92.19 117 ARG A O 1
ATOM 909 N N . ARG A 1 118 ? 13.252 7.007 0.250 1.00 82.00 118 ARG A N 1
ATOM 910 C CA . ARG A 1 118 ? 14.006 6.778 -0.991 1.00 82.00 118 ARG A CA 1
ATOM 911 C C . ARG A 1 118 ? 15.466 6.481 -0.677 1.00 82.00 118 ARG A C 1
ATOM 913 O O . ARG A 1 118 ? 15.972 7.086 0.294 1.00 82.00 118 ARG A O 1
#

Radius of gyration: 16.52 Å; chains: 1; bounding box: 35×43×46 Å

InterPro domains:
  IPR023846 Conserved hypothetical protein CHP04042, MSMEG0570 [TIGR04042] (27-111)

Secondary structure (DSSP, 8-state):
-----------S-HHHHHHHHHTTTS--EEEEEE-TTS-EEEEEESSTHHHHH--TT-EEEHHHHHHHHHHHHHHHHHHHHHHHSS--HHHHHHHHHHHHHHTTS-TTSEEEEEEEE-